Protein AF-A0A8E2JSU2-F1 (afdb_monomer)

Foldseek 3Di:
DAFEPWEQPVDPVDRIAGDWDADPVRDTPDTHHDDCPDPNVVPHDYDYHYPDDDDPDDDVVVVVVQVLAQEQAPPLEVVSVVVSQVVSCVVPVVEVDPVHHHHHDHHDCVSHVNDDDDDD

Mean predicted aligned error: 5.64 Å

Secondary structure (DSSP, 8-state):
-EEEEEEE---SS--EEEEEEE-TTS-EEEEE---TTSHHHHTPEEEEE-PPP--SS--HHHHHHHHHSEE-TT--SHHHHHHHHHHHHHH-TT-SSSSS---EE---GGGGTTPPP---

Structure (mmCIF, N/CA/C/O backbone):
data_AF-A0A8E2JSU2-F1
#
_entry.id   AF-A0A8E2JSU2-F1
#
loop_
_atom_site.group_PDB
_atom_site.id
_atom_site.type_symbol
_atom_site.label_atom_id
_atom_site.label_alt_id
_atom_site.label_comp_id
_atom_site.label_asym_id
_atom_site.label_entity_id
_atom_site.label_seq_id
_atom_site.pdbx_PDB_ins_code
_atom_site.Cartn_x
_atom_site.Cartn_y
_atom_site.Cartn_z
_atom_site.occupancy
_atom_site.B_iso_or_equiv
_atom_site.auth_seq_id
_atom_site.auth_comp_id
_atom_site.auth_asym_id
_atom_site.auth_atom_id
_atom_site.pdbx_PDB_model_num
ATOM 1 N N . THR A 1 1 ? 20.260 2.895 -15.895 1.00 94.62 1 THR A N 1
ATOM 2 C CA . THR A 1 1 ? 20.117 1.445 -16.130 1.00 94.62 1 THR A CA 1
ATOM 3 C C . THR A 1 1 ? 20.235 0.733 -14.810 1.00 94.62 1 THR A C 1
ATOM 5 O O . THR A 1 1 ? 21.081 1.120 -14.014 1.00 94.62 1 THR A O 1
ATOM 8 N N . TYR A 1 2 ? 19.395 -0.265 -14.581 1.00 95.00 2 TYR A N 1
ATOM 9 C CA . TYR A 1 2 ? 19.366 -1.076 -13.371 1.00 95.00 2 TYR A CA 1
ATOM 10 C C . TYR A 1 2 ? 19.517 -2.537 -13.772 1.00 95.00 2 TYR A C 1
ATOM 12 O O . TYR A 1 2 ? 18.857 -2.968 -14.717 1.00 95.00 2 TYR A O 1
ATOM 20 N N . CYS A 1 3 ? 20.383 -3.268 -13.075 1.00 95.62 3 CYS A N 1
ATOM 21 C CA . CYS A 1 3 ? 20.654 -4.673 -13.344 1.00 95.62 3 CYS A CA 1
ATOM 22 C C . CYS A 1 3 ? 20.517 -5.495 -12.064 1.00 95.62 3 CYS A C 1
ATOM 24 O O . CYS A 1 3 ? 20.862 -5.018 -10.981 1.00 95.62 3 CYS A O 1
ATOM 26 N N . TYR A 1 4 ? 19.977 -6.699 -12.213 1.00 95.75 4 TYR A N 1
ATOM 27 C CA . TYR A 1 4 ? 19.606 -7.618 -11.144 1.00 95.75 4 TYR A CA 1
ATOM 28 C C . TYR A 1 4 ? 20.005 -9.050 -11.516 1.00 95.75 4 TYR A C 1
ATOM 30 O O . TYR A 1 4 ? 20.302 -9.325 -12.682 1.00 95.75 4 TYR A O 1
ATOM 38 N N . THR A 1 5 ? 19.974 -9.978 -10.556 1.00 93.81 5 THR A N 1
ATOM 39 C CA . THR A 1 5 ? 20.204 -11.411 -10.809 1.00 93.81 5 THR A CA 1
ATOM 40 C C . THR A 1 5 ? 19.267 -11.940 -11.897 1.00 93.81 5 THR A C 1
ATOM 42 O O . THR A 1 5 ? 19.702 -12.635 -12.813 1.00 93.81 5 THR A O 1
ATOM 45 N N . SER A 1 6 ? 17.979 -11.587 -11.830 1.00 94.38 6 SER A N 1
ATOM 46 C CA . SER A 1 6 ? 17.022 -11.872 -12.900 1.00 94.38 6 SER A CA 1
ATOM 47 C C . SER A 1 6 ? 15.800 -10.959 -12.823 1.00 94.38 6 SER A C 1
ATOM 49 O O . SER A 1 6 ? 15.384 -10.514 -11.755 1.00 94.38 6 SER A O 1
ATOM 51 N N . ILE A 1 7 ? 15.207 -10.691 -13.978 1.00 97.00 7 ILE A N 1
ATOM 52 C CA . ILE A 1 7 ? 13.985 -9.917 -14.158 1.00 97.00 7 ILE A CA 1
ATOM 53 C C . ILE A 1 7 ? 12.996 -10.806 -14.904 1.00 97.00 7 ILE A C 1
ATOM 55 O O . ILE A 1 7 ? 13.270 -11.212 -16.033 1.00 97.00 7 ILE A O 1
ATOM 59 N N . LYS A 1 8 ? 11.827 -11.072 -14.324 1.00 97.81 8 LYS A N 1
ATOM 60 C CA . LYS A 1 8 ? 10.697 -11.672 -15.037 1.00 97.81 8 LYS A CA 1
ATOM 61 C C . LYS A 1 8 ? 9.976 -10.573 -15.814 1.00 97.81 8 LYS A C 1
ATOM 63 O O . LYS A 1 8 ? 9.599 -9.560 -15.237 1.00 97.81 8 LYS A O 1
ATOM 68 N N . THR A 1 9 ? 9.757 -10.766 -17.109 1.00 96.44 9 THR A N 1
ATOM 69 C CA . THR A 1 9 ? 9.086 -9.758 -17.958 1.00 96.44 9 THR A CA 1
ATOM 70 C C . THR A 1 9 ? 7.614 -10.075 -18.218 1.00 96.44 9 THR A C 1
ATOM 72 O O . THR A 1 9 ? 6.876 -9.209 -18.672 1.00 96.44 9 THR A O 1
ATOM 75 N N . LEU A 1 10 ? 7.208 -11.331 -17.988 1.00 94.69 10 LEU A N 1
ATOM 76 C CA . LEU A 1 10 ? 5.925 -11.911 -18.415 1.00 94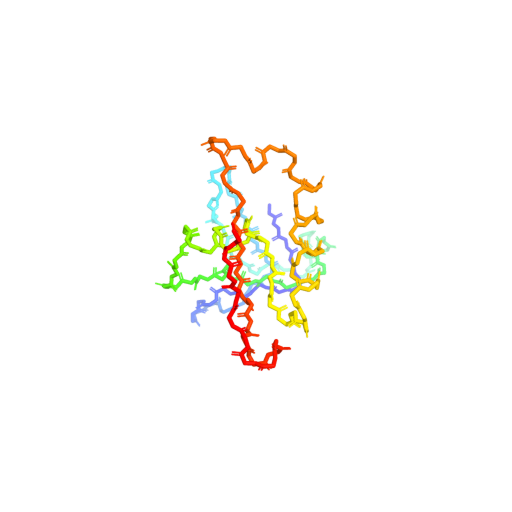.69 10 LEU A CA 1
ATOM 77 C C . LEU A 1 10 ? 5.670 -11.867 -19.938 1.00 94.69 10 LEU A C 1
ATOM 79 O O . LEU A 1 10 ? 4.583 -12.224 -20.383 1.00 94.69 10 LEU A O 1
ATOM 83 N N . SER A 1 11 ? 6.670 -11.509 -20.749 1.00 94.62 11 SER A N 1
ATOM 84 C CA . SER A 1 11 ? 6.595 -11.614 -22.208 1.00 94.62 11 SER A CA 1
ATOM 85 C C . SER A 1 11 ? 6.820 -13.065 -22.655 1.00 94.62 11 SER A C 1
ATOM 87 O O . SER A 1 11 ? 7.831 -13.652 -22.259 1.00 94.62 11 SER A O 1
ATOM 89 N N . PRO A 1 12 ? 5.962 -13.648 -23.514 1.00 95.06 12 PRO A N 1
ATOM 90 C CA . PRO A 1 12 ? 6.174 -14.998 -24.039 1.00 95.06 12 PRO A CA 1
ATOM 91 C C . PRO A 1 12 ? 7.471 -15.146 -24.845 1.00 95.06 12 PRO A C 1
ATOM 93 O O . PRO A 1 12 ? 8.120 -16.185 -24.780 1.00 95.06 12 PRO A O 1
ATOM 96 N N . SER A 1 13 ? 7.862 -14.110 -25.595 1.00 95.06 13 SER A N 1
ATOM 97 C CA . SER A 1 13 ? 9.037 -14.148 -26.477 1.00 95.06 13 SER A CA 1
ATOM 98 C C . SER A 1 13 ? 10.351 -13.871 -25.753 1.00 95.06 13 SER A C 1
ATOM 100 O O . SER A 1 13 ? 11.407 -14.285 -26.221 1.00 95.06 13 SER A O 1
ATOM 102 N N . ASN A 1 14 ? 10.303 -13.175 -24.616 1.00 93.31 14 ASN A N 1
ATOM 103 C CA . ASN A 1 14 ? 11.488 -12.889 -23.820 1.00 93.31 14 ASN A CA 1
ATOM 104 C C . ASN A 1 14 ? 11.148 -12.887 -22.326 1.00 93.31 14 ASN A C 1
ATOM 106 O O . ASN A 1 14 ? 11.073 -11.810 -21.733 1.00 93.31 14 ASN A O 1
ATOM 110 N N . PRO A 1 15 ? 10.904 -14.059 -21.714 1.00 95.62 15 PRO A N 1
ATOM 111 C CA . PRO A 1 15 ? 10.346 -14.160 -20.366 1.00 95.62 15 PRO A CA 1
ATOM 112 C C . PRO A 1 15 ? 11.298 -13.700 -19.256 1.00 95.62 15 PRO A C 1
ATOM 114 O O . PRO A 1 15 ? 10.831 -13.460 -18.137 1.00 95.62 15 PRO A O 1
ATOM 117 N N . TYR A 1 16 ? 12.597 -13.573 -19.551 1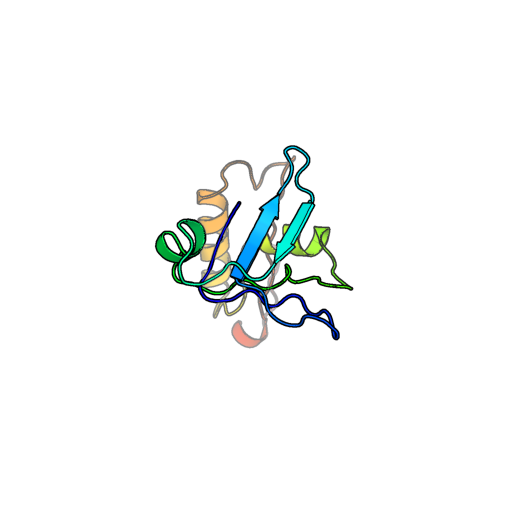.00 95.81 16 TYR A N 1
ATOM 118 C CA . TYR A 1 16 ? 13.632 -13.190 -18.597 1.00 95.81 16 TYR A CA 1
ATOM 119 C C . TYR A 1 16 ? 14.585 -12.135 -19.166 1.00 95.81 16 TYR A C 1
ATOM 121 O O . TYR A 1 16 ? 14.986 -12.189 -20.321 1.00 95.81 16 TYR A O 1
ATOM 129 N N . ALA A 1 17 ? 15.000 -11.205 -18.317 1.00 95.50 17 ALA A N 1
ATOM 130 C CA . ALA A 1 17 ? 16.061 -10.239 -18.573 1.00 95.50 17 ALA A CA 1
ATOM 131 C C . ALA A 1 17 ? 16.960 -10.134 -17.333 1.00 95.50 17 ALA A C 1
ATOM 133 O O . ALA A 1 17 ? 16.675 -10.743 -16.303 1.00 95.50 17 ALA A O 1
ATOM 134 N N . ASN A 1 18 ? 18.039 -9.360 -17.405 1.00 95.44 18 ASN A N 1
ATOM 135 C CA . ASN A 1 18 ? 18.853 -9.030 -16.227 1.00 95.44 18 ASN A CA 1
ATOM 136 C C . ASN A 1 18 ? 19.089 -7.522 -16.074 1.00 95.44 18 ASN A C 1
ATOM 138 O O . ASN A 1 18 ? 19.511 -7.097 -15.005 1.00 95.44 18 ASN A O 1
ATOM 142 N N . CYS A 1 19 ? 18.749 -6.705 -17.079 1.00 95.88 19 CYS A N 1
ATOM 143 C CA . CYS A 1 19 ? 18.825 -5.254 -17.000 1.00 95.88 19 CYS A CA 1
ATOM 144 C C . CYS A 1 19 ? 17.608 -4.551 -17.621 1.00 95.88 19 CYS A C 1
ATOM 146 O O . CYS A 1 19 ? 16.990 -5.024 -18.578 1.00 95.88 19 CYS A O 1
ATOM 148 N N . PHE A 1 20 ? 17.313 -3.352 -17.120 1.00 96.12 20 PHE A N 1
ATOM 149 C CA . PHE A 1 20 ? 16.375 -2.418 -17.737 1.00 96.12 20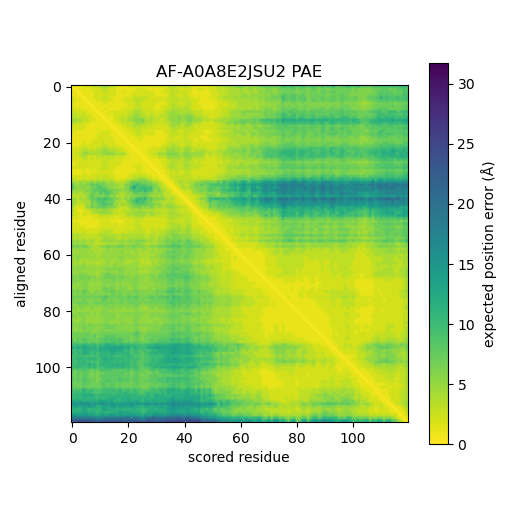 PHE A CA 1
ATOM 150 C C . PHE A 1 20 ? 16.823 -0.960 -17.581 1.00 96.12 20 PHE A C 1
ATOM 152 O O . PHE A 1 20 ? 17.620 -0.610 -16.707 1.00 96.12 20 PHE A O 1
ATOM 159 N N . THR A 1 21 ? 16.294 -0.081 -18.427 1.00 97.00 21 THR A N 1
ATOM 160 C CA . THR A 1 21 ? 16.518 1.367 -18.354 1.00 97.00 21 THR A CA 1
ATOM 161 C C . THR A 1 21 ? 15.185 2.083 -18.212 1.00 97.00 21 THR A C 1
ATOM 163 O O . THR A 1 21 ? 14.256 1.809 -18.966 1.00 97.00 21 THR A O 1
ATOM 166 N N . ILE A 1 22 ? 15.117 3.010 -17.256 1.00 97.38 22 ILE A N 1
ATOM 167 C CA . ILE A 1 22 ? 13.977 3.901 -17.039 1.00 97.38 22 ILE A CA 1
ATOM 168 C C . ILE A 1 22 ? 14.356 5.293 -17.545 1.00 97.38 22 ILE A C 1
ATOM 170 O O . ILE A 1 22 ? 15.471 5.757 -17.294 1.00 97.38 22 ILE A O 1
ATOM 174 N N . SER A 1 23 ? 13.463 5.927 -18.299 1.00 97.25 23 SER A N 1
ATOM 175 C CA . SER A 1 23 ? 13.593 7.327 -18.710 1.00 97.25 23 SER A CA 1
ATOM 176 C C . SER A 1 23 ? 13.376 8.277 -17.526 1.00 97.25 23 SER A C 1
ATOM 178 O O . SER A 1 23 ? 12.853 7.890 -16.485 1.00 97.25 23 SER A O 1
ATOM 180 N N . SER A 1 24 ? 13.687 9.561 -17.701 1.00 96.88 24 SER A N 1
ATOM 181 C CA . SER A 1 24 ? 13.337 10.595 -16.714 1.00 96.88 24 SER A CA 1
ATOM 182 C C . SER A 1 24 ? 11.827 10.704 -16.449 1.00 96.88 24 SER A C 1
ATOM 184 O O . SER A 1 24 ? 11.434 11.146 -15.377 1.00 96.88 24 SER A O 1
ATOM 186 N N . SER A 1 25 ? 10.985 10.270 -17.393 1.00 96.81 25 SER A N 1
ATOM 187 C CA . SER A 1 25 ? 9.522 10.221 -17.257 1.00 96.81 25 SER A CA 1
ATOM 188 C C . SER A 1 25 ? 8.992 8.980 -16.526 1.00 96.81 25 SER A C 1
ATOM 190 O O . SER A 1 25 ? 7.782 8.841 -16.382 1.00 96.81 25 SER A O 1
ATOM 192 N N . GLY A 1 26 ? 9.858 8.058 -16.092 1.00 96.38 26 GLY A N 1
ATOM 193 C CA . GLY A 1 26 ? 9.439 6.852 -15.368 1.00 96.38 26 GLY A CA 1
ATOM 194 C C . GLY A 1 26 ? 9.006 5.676 -16.252 1.00 96.38 26 GLY A C 1
ATOM 195 O O . GLY A 1 26 ? 8.543 4.664 -15.735 1.00 96.38 26 GLY A O 1
ATOM 196 N N . THR A 1 27 ? 9.177 5.758 -17.574 1.00 97.00 27 THR A N 1
ATOM 197 C CA . THR A 1 27 ? 8.836 4.662 -18.499 1.00 97.00 27 THR A CA 1
ATOM 198 C C . THR A 1 27 ? 10.034 3.761 -18.786 1.00 97.00 27 THR A C 1
ATOM 200 O O . THR A 1 27 ? 11.165 4.241 -18.901 1.00 97.00 27 THR A O 1
ATOM 203 N N . PHE A 1 28 ? 9.796 2.459 -18.964 1.00 95.69 28 PHE A N 1
ATOM 204 C CA . PHE A 1 28 ? 10.821 1.526 -19.434 1.00 95.69 28 PHE A CA 1
ATOM 205 C C . PHE A 1 28 ? 11.200 1.853 -20.880 1.00 95.69 28 PHE A C 1
ATOM 207 O O . PHE A 1 28 ? 10.406 1.658 -21.794 1.00 95.69 28 PHE A O 1
ATOM 214 N N . SER A 1 29 ? 12.425 2.328 -21.096 1.00 97.06 29 SER A N 1
ATOM 215 C CA . SER A 1 29 ? 12.951 2.579 -22.441 1.00 97.06 29 SER A CA 1
ATOM 216 C C . SER A 1 29 ? 13.627 1.348 -23.035 1.00 97.06 29 SER A C 1
ATOM 218 O O . SER A 1 29 ? 13.692 1.203 -24.254 1.00 97.06 29 SER A O 1
ATOM 220 N N . ARG A 1 30 ? 14.152 0.455 -22.184 1.00 95.88 30 ARG A N 1
ATOM 221 C CA . ARG A 1 30 ? 14.810 -0.795 -22.587 1.00 95.88 30 ARG A CA 1
ATOM 222 C C . ARG A 1 30 ? 14.626 -1.866 -21.519 1.00 95.88 30 ARG A C 1
ATOM 224 O O . ARG A 1 30 ? 14.788 -1.575 -20.337 1.00 95.88 30 ARG A O 1
ATOM 231 N N . VAL A 1 31 ? 14.403 -3.106 -21.945 1.00 95.44 31 VAL A N 1
ATOM 232 C CA . VAL A 1 31 ? 14.451 -4.318 -21.111 1.00 95.44 31 VAL A CA 1
ATOM 233 C C . VAL A 1 31 ? 15.257 -5.353 -21.888 1.00 95.44 31 VAL A C 1
ATOM 235 O O . VAL A 1 31 ? 14.922 -5.645 -23.034 1.00 95.44 31 VAL A O 1
ATOM 238 N N . PHE A 1 32 ? 16.373 -5.827 -21.333 1.00 94.50 32 PHE A N 1
ATOM 239 C CA . PHE A 1 32 ? 17.351 -6.598 -22.101 1.00 94.50 32 PHE A CA 1
ATOM 240 C C . PHE A 1 32 ? 18.223 -7.508 -21.229 1.00 94.50 32 PHE A C 1
ATOM 242 O O . PHE A 1 32 ? 18.347 -7.321 -20.017 1.00 94.50 32 PHE A O 1
ATOM 249 N N . ALA A 1 33 ? 18.854 -8.487 -21.876 1.00 93.19 33 ALA A N 1
ATOM 250 C CA . ALA A 1 33 ? 19.919 -9.287 -21.292 1.00 93.19 33 ALA A CA 1
ATOM 251 C C . ALA A 1 33 ? 21.273 -8.623 -21.599 1.00 93.19 33 ALA A C 1
ATOM 253 O O . ALA A 1 33 ? 21.703 -8.574 -22.750 1.00 93.19 33 ALA A O 1
ATOM 254 N N . ALA A 1 34 ? 21.920 -8.056 -20.586 1.00 92.44 34 ALA A N 1
ATOM 255 C CA . ALA A 1 34 ? 23.309 -7.636 -20.651 1.00 92.44 34 ALA A CA 1
ATOM 256 C C . ALA A 1 34 ? 24.233 -8.857 -20.599 1.00 92.44 34 ALA A C 1
ATOM 258 O O . ALA A 1 34 ? 24.002 -9.789 -19.825 1.00 92.44 34 ALA A O 1
ATOM 259 N N . ASP A 1 35 ? 25.297 -8.809 -21.396 1.00 87.94 35 ASP A N 1
ATOM 260 C CA . ASP A 1 35 ? 26.377 -9.793 -21.383 1.00 87.94 35 ASP 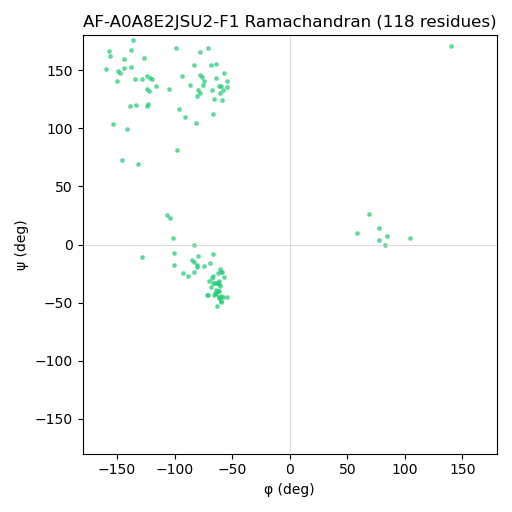A CA 1
ATOM 261 C C . ASP A 1 35 ? 27.036 -9.849 -19.994 1.00 87.94 35 ASP A C 1
ATOM 263 O O . ASP A 1 35 ? 27.327 -8.806 -19.399 1.00 87.94 35 ASP A O 1
ATOM 267 N N . LEU A 1 36 ? 27.298 -11.059 -19.497 1.00 78.62 36 LEU A N 1
ATOM 268 C CA . LEU A 1 36 ? 27.948 -11.328 -18.211 1.00 78.62 36 LEU A CA 1
ATOM 269 C C . LEU A 1 36 ? 29.357 -10.722 -18.104 1.00 78.62 36 LEU A C 1
ATOM 271 O O . LEU A 1 36 ? 29.837 -10.448 -17.007 1.00 78.62 36 LEU A O 1
ATOM 275 N N . THR A 1 37 ? 30.015 -10.476 -19.234 1.00 83.19 37 THR A N 1
ATOM 276 C CA . THR A 1 37 ? 31.341 -9.847 -19.286 1.00 83.19 37 THR A CA 1
ATOM 277 C C . THR A 1 37 ? 31.286 -8.319 -19.206 1.00 83.19 37 THR A C 1
ATOM 279 O O . THR A 1 37 ? 32.301 -7.670 -18.921 1.00 83.19 37 THR A O 1
ATOM 282 N N . SER A 1 38 ? 30.103 -7.728 -19.414 1.00 85.94 38 SER A N 1
ATOM 283 C CA . SER A 1 38 ? 29.913 -6.280 -19.417 1.00 85.94 38 SER A CA 1
ATOM 284 C C . SER A 1 38 ? 30.094 -5.668 -18.024 1.00 85.94 38 SER A C 1
ATOM 286 O O . SER A 1 38 ? 29.84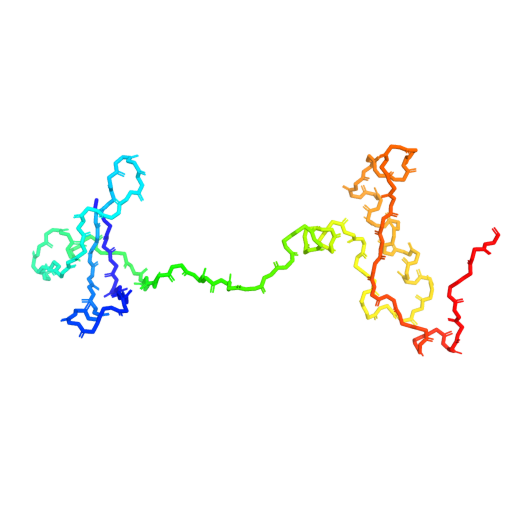8 -6.292 -16.991 1.00 85.94 38 SER A O 1
ATOM 288 N N . SER A 1 39 ? 30.461 -4.385 -17.978 1.00 86.62 39 SER A N 1
ATOM 289 C CA . SER A 1 39 ? 30.499 -3.616 -16.725 1.00 86.62 39 SER A CA 1
ATOM 290 C C . SER A 1 39 ? 29.130 -3.512 -16.039 1.00 86.62 39 SER A C 1
ATOM 292 O O . SER A 1 39 ? 29.071 -3.282 -14.833 1.00 86.62 39 SER A O 1
ATOM 294 N N . LEU A 1 40 ? 28.035 -3.708 -16.782 1.00 85.94 40 LEU A N 1
ATOM 295 C CA . LEU A 1 40 ? 26.677 -3.755 -16.241 1.00 85.94 40 LEU A CA 1
ATOM 296 C C . LEU A 1 40 ? 26.439 -5.037 -15.442 1.00 85.94 40 LEU A C 1
ATOM 298 O O . LEU A 1 40 ? 25.912 -4.965 -14.338 1.00 85.94 40 LEU A O 1
ATOM 302 N N . ALA A 1 41 ? 26.886 -6.185 -15.957 1.00 76.19 41 ALA A N 1
ATOM 303 C CA . ALA A 1 41 ? 26.781 -7.456 -15.247 1.00 76.19 41 ALA A CA 1
ATOM 304 C C . ALA A 1 41 ? 27.717 -7.535 -14.032 1.00 76.19 41 ALA A C 1
ATOM 306 O O . ALA A 1 41 ? 27.360 -8.134 -13.023 1.00 76.19 41 ALA A O 1
ATOM 307 N N . LYS A 1 42 ? 28.881 -6.872 -14.078 1.00 80.31 42 LYS A N 1
ATOM 308 C CA . LYS A 1 42 ? 29.789 -6.772 -12.919 1.00 80.31 42 LYS A CA 1
ATOM 309 C C . LYS A 1 42 ? 29.207 -5.963 -11.757 1.00 80.31 42 LYS A C 1
ATOM 311 O O . LYS A 1 42 ? 29.571 -6.204 -10.616 1.00 80.31 42 LYS A O 1
ATOM 316 N N . ASN A 1 43 ? 28.313 -5.020 -12.052 1.00 83.75 43 ASN A N 1
ATOM 317 C CA . ASN A 1 43 ? 27.628 -4.184 -11.063 1.00 83.75 43 ASN A CA 1
ATOM 318 C C . ASN A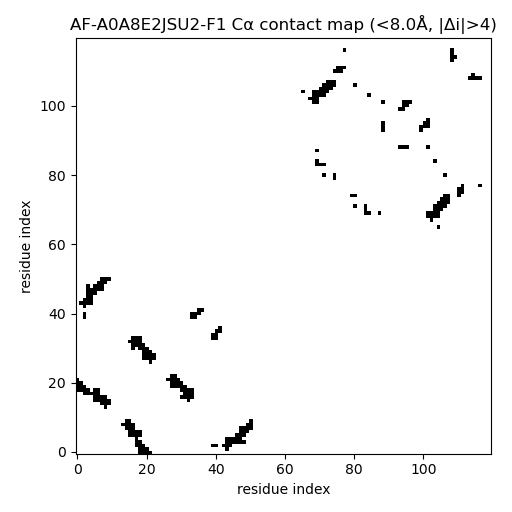 1 43 ? 26.158 -4.600 -10.885 1.00 83.75 43 ASN A C 1
ATOM 320 O O . ASN A 1 43 ? 25.313 -3.766 -10.541 1.00 83.75 43 ASN A O 1
ATOM 324 N N . THR A 1 44 ? 25.832 -5.864 -11.177 1.00 90.38 44 THR A N 1
ATOM 325 C CA . THR A 1 44 ? 24.481 -6.379 -10.956 1.00 90.38 44 THR A CA 1
ATOM 326 C C . THR A 1 44 ? 24.162 -6.365 -9.467 1.00 90.38 44 THR A C 1
ATOM 328 O O . THR A 1 44 ? 25.023 -6.612 -8.625 1.00 90.38 44 THR A O 1
ATOM 331 N N . ARG A 1 45 ? 22.909 -6.059 -9.140 1.00 93.56 45 ARG A N 1
ATOM 332 C CA . ARG A 1 45 ? 22.404 -6.137 -7.772 1.00 93.56 45 ARG A CA 1
ATOM 333 C C . ARG A 1 45 ? 21.924 -7.553 -7.500 1.00 93.56 45 ARG A C 1
ATOM 335 O O . ARG A 1 45 ? 21.208 -8.123 -8.326 1.00 93.56 45 ARG A O 1
ATOM 342 N N . ASP A 1 46 ? 22.241 -8.078 -6.328 1.00 92.50 46 ASP A N 1
ATOM 343 C CA . ASP A 1 46 ? 21.639 -9.326 -5.877 1.00 92.50 46 ASP A CA 1
ATOM 344 C C . ASP A 1 46 ? 20.136 -9.117 -5.662 1.00 92.50 46 ASP A C 1
ATOM 346 O O . ASP A 1 46 ? 19.710 -8.187 -4.973 1.00 92.50 46 ASP A O 1
ATOM 350 N N . GLY A 1 47 ? 19.320 -9.951 -6.306 1.00 94.12 47 GLY A N 1
ATOM 351 C CA . GLY A 1 47 ? 17.867 -9.895 -6.192 1.00 94.12 47 GLY A CA 1
ATOM 352 C C . GLY A 1 47 ? 17.128 -10.132 -7.503 1.00 94.12 47 GLY A C 1
ATOM 353 O O . GLY A 1 47 ? 17.707 -10.180 -8.590 1.00 94.12 47 GLY A O 1
ATOM 354 N N . PHE A 1 48 ? 15.812 -10.273 -7.384 1.00 96.19 48 PHE A N 1
ATOM 355 C CA . PHE A 1 48 ? 14.914 -10.597 -8.485 1.00 96.19 48 PHE A CA 1
ATOM 356 C C . PHE A 1 48 ? 13.880 -9.491 -8.671 1.00 96.19 48 PHE A C 1
ATOM 358 O O . PHE A 1 48 ? 13.383 -8.928 -7.698 1.00 96.19 48 PHE A O 1
ATOM 365 N N . VAL A 1 49 ? 13.544 -9.196 -9.924 1.00 97.00 49 VAL A N 1
ATOM 366 C CA . VAL A 1 49 ? 12.523 -8.204 -10.282 1.00 97.00 49 VAL A CA 1
ATOM 367 C C . VAL A 1 49 ? 11.369 -8.897 -10.988 1.00 97.00 49 VAL A C 1
ATOM 369 O O . VAL A 1 49 ? 11.573 -9.724 -11.875 1.00 97.00 49 VAL A O 1
ATOM 372 N N . ILE A 1 50 ? 10.152 -8.523 -10.618 1.00 97.25 50 ILE A N 1
ATOM 373 C CA . ILE A 1 50 ? 8.914 -8.913 -11.292 1.00 97.25 50 ILE A CA 1
ATOM 374 C C . ILE A 1 50 ? 8.123 -7.646 -11.637 1.00 97.25 50 ILE A C 1
ATOM 376 O O . ILE A 1 50 ? 8.379 -6.598 -11.034 1.00 97.25 50 ILE A O 1
ATOM 380 N N . PRO A 1 51 ? 7.170 -7.699 -12.583 1.00 96.31 51 PRO A N 1
ATOM 381 C CA . PRO A 1 51 ? 6.240 -6.597 -12.771 1.00 96.31 51 PRO A CA 1
ATOM 382 C C . PRO A 1 51 ? 5.491 -6.319 -11.466 1.00 96.31 51 PRO A C 1
ATOM 384 O O . PRO A 1 51 ? 5.246 -7.238 -10.681 1.00 96.31 51 PRO A O 1
ATOM 387 N N . GLY A 1 52 ? 5.150 -5.051 -11.234 1.00 96.19 52 GLY A N 1
ATOM 388 C CA . GLY A 1 52 ? 4.371 -4.665 -10.061 1.00 96.19 52 GLY A CA 1
ATOM 389 C C . GLY A 1 52 ? 3.077 -5.472 -9.984 1.00 96.19 52 GLY A C 1
ATOM 390 O O . GLY A 1 52 ? 2.452 -5.748 -11.010 1.00 96.19 52 GLY A O 1
ATOM 391 N N . LEU A 1 53 ? 2.696 -5.867 -8.770 1.00 95.44 53 LEU A N 1
ATOM 392 C CA . LEU A 1 53 ? 1.426 -6.547 -8.556 1.00 95.44 53 LEU A CA 1
ATOM 393 C C . LEU A 1 53 ? 0.288 -5.615 -8.970 1.00 95.44 53 LEU A C 1
ATOM 395 O O . LEU A 1 53 ? 0.311 -4.423 -8.655 1.00 95.44 53 LEU A O 1
ATOM 399 N N . TRP A 1 54 ? -0.694 -6.169 -9.674 1.00 94.19 54 TRP A N 1
ATOM 400 C CA . TRP A 1 54 ? -1.857 -5.423 -10.119 1.00 94.19 54 TRP A CA 1
ATOM 401 C C . TRP A 1 54 ? -3.120 -6.109 -9.621 1.00 94.19 54 TRP A C 1
ATOM 403 O O . TRP A 1 54 ? -3.368 -7.272 -9.936 1.00 94.19 54 TRP A O 1
ATOM 413 N N . ASP A 1 55 ? -3.883 -5.383 -8.811 1.00 95.44 55 ASP A N 1
ATOM 414 C CA . ASP A 1 55 ? -5.170 -5.827 -8.299 1.00 95.44 55 ASP A CA 1
ATOM 415 C C . ASP A 1 55 ? -6.283 -5.255 -9.186 1.00 95.44 55 ASP A C 1
ATOM 417 O O . ASP A 1 55 ? -6.431 -4.037 -9.311 1.00 95.44 55 ASP A O 1
ATOM 421 N N . GLY A 1 56 ? -7.029 -6.144 -9.846 1.00 96.25 56 GLY A N 1
ATOM 422 C CA . GLY A 1 56 ? -8.098 -5.782 -10.776 1.00 96.25 56 GLY A CA 1
ATOM 423 C C . GLY A 1 56 ? -9.417 -5.405 -10.099 1.00 96.25 56 GLY A C 1
ATOM 424 O O . GLY A 1 56 ? -10.320 -4.923 -10.783 1.00 96.25 56 GLY A O 1
ATOM 425 N N . HIS A 1 57 ? -9.559 -5.628 -8.789 1.00 97.12 57 HIS A N 1
ATOM 426 C CA . HIS A 1 57 ? -10.783 -5.309 -8.066 1.00 97.12 57 HIS A CA 1
ATOM 427 C C . HIS A 1 57 ? -10.512 -5.040 -6.584 1.00 97.12 57 HIS A C 1
ATOM 429 O O . HIS A 1 57 ? -10.395 -5.959 -5.778 1.00 97.12 57 HIS A O 1
ATOM 435 N N . GLY A 1 58 ? -10.520 -3.762 -6.207 1.00 93.44 58 GLY A N 1
ATOM 436 C CA . GLY A 1 58 ? -10.374 -3.348 -4.817 1.00 93.44 58 GLY A CA 1
ATOM 437 C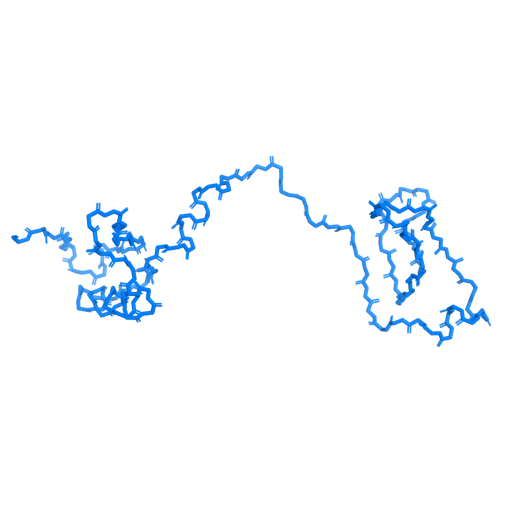 C . GLY A 1 58 ? -11.217 -2.126 -4.475 1.00 93.44 58 GLY A C 1
ATOM 438 O O . GLY A 1 58 ? -11.482 -1.261 -5.311 1.00 93.44 58 GLY A O 1
ATOM 439 N N . HIS A 1 59 ? -11.603 -2.034 -3.206 1.00 96.62 59 HIS A N 1
ATOM 440 C CA . HIS A 1 59 ? -12.259 -0.866 -2.628 1.00 96.62 59 HIS A CA 1
ATOM 441 C C . HIS A 1 59 ? -11.220 0.002 -1.908 1.00 96.62 59 HIS A C 1
ATOM 443 O O . HIS A 1 59 ? -11.041 -0.105 -0.697 1.00 96.62 59 HIS A O 1
ATOM 449 N N . LEU A 1 60 ? -10.490 0.835 -2.661 1.00 95.75 60 LEU A N 1
ATOM 450 C CA . LEU A 1 60 ? -9.317 1.549 -2.135 1.00 95.75 60 LEU A CA 1
ATOM 451 C C . LEU A 1 60 ? -9.653 2.509 -0.982 1.00 95.75 60 LEU A C 1
ATOM 453 O O . LEU A 1 60 ? -8.904 2.570 -0.009 1.00 95.75 60 LEU A O 1
ATOM 457 N N . LEU A 1 61 ? -10.778 3.227 -1.069 1.00 95.81 61 LEU A N 1
ATOM 458 C CA . LEU A 1 61 ? -11.214 4.137 -0.008 1.00 95.81 61 LEU A CA 1
ATOM 459 C C . LEU A 1 61 ? -11.510 3.363 1.280 1.00 95.81 61 LEU A C 1
ATOM 461 O O . LEU A 1 61 ? -10.915 3.659 2.309 1.00 95.81 61 LEU A O 1
ATOM 465 N N . GLN A 1 62 ? -12.349 2.327 1.208 1.00 95.00 62 GLN A N 1
ATOM 466 C CA . GLN A 1 62 ? -12.695 1.504 2.369 1.00 95.00 62 GLN A CA 1
ATOM 467 C C . GLN A 1 62 ? -11.484 0.764 2.946 1.00 95.00 62 GLN A C 1
ATOM 469 O O . GLN A 1 62 ? -11.399 0.588 4.157 1.00 95.00 62 GLN A O 1
ATOM 474 N N . TYR A 1 63 ? -10.522 0.358 2.111 1.00 95.56 63 TYR A N 1
ATOM 475 C CA . TYR A 1 63 ? -9.261 -0.199 2.596 1.00 95.56 63 TYR A CA 1
ATOM 476 C C . TYR A 1 63 ? -8.455 0.841 3.386 1.00 95.56 63 TYR A C 1
ATOM 478 O O . TYR A 1 63 ? -7.953 0.542 4.466 1.00 95.56 63 TYR A O 1
ATOM 486 N N . GLY A 1 64 ? -8.390 2.083 2.899 1.00 94.75 64 GLY A N 1
ATOM 487 C CA . GLY A 1 64 ? -7.812 3.197 3.651 1.00 94.75 64 GLY A CA 1
ATOM 488 C C . GLY A 1 64 ? -8.536 3.444 4.977 1.00 94.75 64 GLY A C 1
ATOM 489 O O . GLY A 1 64 ? -7.888 3.579 6.009 1.00 94.75 64 GLY A O 1
ATOM 490 N N . GLU A 1 65 ? -9.870 3.435 4.976 1.00 93.06 65 GLU A N 1
ATOM 491 C CA . GLU A 1 65 ? -10.679 3.601 6.190 1.00 93.06 65 GLU A CA 1
ATOM 492 C C . GLU A 1 65 ? -10.480 2.461 7.194 1.00 93.06 65 GLU A C 1
ATOM 494 O O . GLU A 1 65 ? -10.391 2.720 8.393 1.00 93.06 65 GLU A O 1
ATOM 499 N N . LEU A 1 66 ? -10.351 1.217 6.722 1.00 94.88 66 LEU A N 1
ATOM 500 C CA . LEU A 1 66 ? -10.004 0.057 7.543 1.00 94.88 66 LEU A CA 1
ATOM 501 C C . LEU A 1 66 ? -8.638 0.252 8.214 1.00 94.88 66 LEU A C 1
ATOM 503 O O . LEU A 1 66 ? -8.524 0.066 9.422 1.00 94.88 66 LEU A O 1
ATOM 507 N N . MET A 1 67 ? -7.622 0.662 7.449 1.00 93.12 67 MET A N 1
ATOM 508 C CA . MET A 1 67 ? -6.265 0.898 7.962 1.00 93.12 67 MET A CA 1
ATOM 509 C C . MET A 1 67 ? -6.194 2.090 8.924 1.00 93.12 67 MET A C 1
ATOM 511 O O . MET A 1 67 ? -5.340 2.117 9.808 1.00 93.12 67 MET A O 1
ATOM 515 N N . TYR A 1 68 ? -7.082 3.068 8.749 1.00 92.50 68 TYR A N 1
ATOM 516 C CA . TYR A 1 68 ? -7.184 4.248 9.604 1.00 92.50 68 TYR A CA 1
ATOM 517 C C . TYR A 1 68 ? -8.040 4.017 10.860 1.00 92.50 68 TYR A C 1
ATOM 519 O O . TYR A 1 68 ? -7.996 4.822 11.782 1.00 92.50 68 TYR A O 1
ATOM 527 N N . SER A 1 69 ? -8.807 2.926 10.920 1.00 95.69 69 SER A N 1
ATOM 528 C CA . SER A 1 69 ? -9.655 2.590 12.067 1.00 95.69 69 SER A CA 1
ATOM 529 C C . SER A 1 69 ? -8.872 1.874 13.170 1.00 95.69 69 SER A C 1
ATOM 531 O O . SER A 1 69 ? -7.889 1.173 12.919 1.00 95.69 69 SER A O 1
ATOM 533 N N . ALA A 1 70 ? -9.346 1.973 14.411 1.00 96.88 70 ALA A N 1
ATOM 534 C CA . ALA A 1 70 ? -8.894 1.113 15.494 1.00 96.88 70 ALA A CA 1
ATOM 535 C C . ALA A 1 70 ? -9.148 -0.363 15.133 1.00 96.88 70 ALA A C 1
ATOM 537 O O . ALA A 1 70 ? -10.275 -0.764 14.824 1.00 96.88 70 ALA A O 1
ATOM 538 N N . ASN A 1 71 ? -8.090 -1.176 15.175 1.00 97.12 71 ASN A N 1
ATOM 539 C CA . ASN A 1 71 ? -8.166 -2.601 14.878 1.00 97.12 71 ASN A CA 1
ATOM 540 C C . ASN A 1 71 ? -8.664 -3.384 16.104 1.00 97.12 71 ASN A C 1
ATOM 542 O O . ASN A 1 71 ? -7.910 -3.640 17.047 1.00 97.12 71 ASN A O 1
ATOM 546 N N . LEU A 1 72 ? -9.926 -3.805 16.063 1.00 97.62 72 LEU A N 1
ATOM 547 C CA . LEU A 1 72 ? -10.587 -4.560 17.130 1.00 97.62 72 LEU A CA 1
ATOM 548 C C . LEU A 1 72 ? -10.679 -6.062 16.819 1.00 97.62 72 LEU A C 1
ATOM 550 O O . LEU A 1 72 ? -11.280 -6.817 17.582 1.00 97.62 72 LEU A O 1
ATOM 554 N N . PHE A 1 73 ? -10.071 -6.518 15.716 1.00 97.00 73 PHE A N 1
ATOM 555 C CA . PHE A 1 73 ? -10.046 -7.936 15.375 1.00 97.00 73 PHE A CA 1
ATOM 556 C C . PHE A 1 73 ? -9.350 -8.745 16.470 1.00 97.00 73 PHE A C 1
ATOM 558 O O . PHE A 1 73 ? -8.243 -8.429 16.923 1.00 97.00 73 PHE A O 1
ATOM 565 N N . GLY A 1 74 ? -10.020 -9.819 16.887 1.00 97.19 74 GLY A N 1
ATOM 566 C CA . GLY A 1 74 ? -9.503 -10.772 17.862 1.00 97.19 74 GLY A CA 1
ATOM 567 C C . GLY A 1 74 ? -9.556 -10.318 19.322 1.00 97.19 74 GLY A C 1
ATOM 568 O O . GLY A 1 74 ? -9.087 -11.087 20.162 1.00 97.19 74 GLY A O 1
ATOM 569 N N . SER A 1 75 ? -10.124 -9.143 19.630 1.00 97.19 75 SER A N 1
ATOM 570 C CA . SER A 1 75 ? -10.369 -8.711 21.013 1.00 97.19 75 SER A CA 1
ATOM 571 C C . SER A 1 75 ? -11.178 -9.759 21.786 1.00 97.19 75 SER A C 1
ATOM 573 O O . SER A 1 75 ? -12.148 -10.313 21.271 1.00 97.19 75 SER A O 1
ATOM 575 N N . LYS A 1 76 ? -10.763 -10.050 23.022 1.00 95.75 76 LYS A N 1
ATOM 576 C CA . LYS A 1 76 ? -11.321 -11.108 23.882 1.00 95.75 76 LYS A CA 1
ATOM 577 C C . LYS A 1 76 ? -12.297 -10.603 24.935 1.00 95.75 76 LYS A C 1
ATOM 579 O O . LYS A 1 76 ? -12.921 -11.408 25.615 1.00 95.75 76 LYS A O 1
ATOM 584 N N . SER A 1 77 ? -12.428 -9.291 25.077 1.00 94.00 77 SER A N 1
ATOM 585 C CA . SER A 1 77 ? -13.376 -8.653 25.985 1.00 94.00 77 SER A CA 1
ATOM 586 C C . SER A 1 77 ? -13.680 -7.225 25.533 1.00 94.00 77 SER A C 1
ATOM 588 O O . SER A 1 77 ? -12.953 -6.649 24.719 1.00 94.00 77 SER A O 1
ATOM 590 N N . MET A 1 78 ? -14.735 -6.636 26.102 1.00 92.94 78 MET A N 1
ATOM 591 C CA . MET A 1 78 ? -15.015 -5.209 25.929 1.00 92.94 78 MET A CA 1
ATOM 592 C C . MET A 1 78 ? -13.930 -4.324 26.545 1.00 92.94 78 MET A C 1
ATOM 594 O O . MET A 1 78 ? -13.611 -3.287 25.973 1.00 92.94 78 MET A O 1
ATOM 598 N N . ASP A 1 79 ? -13.305 -4.756 27.641 1.00 93.50 79 ASP A N 1
ATOM 599 C CA . ASP A 1 79 ? -12.181 -4.028 28.236 1.00 93.50 79 ASP A CA 1
ATOM 600 C C . ASP A 1 79 ? -10.997 -3.941 27.265 1.00 93.50 79 ASP A C 1
ATOM 602 O O . ASP A 1 79 ? -10.377 -2.889 27.131 1.00 93.50 79 ASP A O 1
ATOM 606 N N . GLU A 1 80 ? -10.713 -5.016 26.520 1.00 96.62 80 GLU A N 1
ATOM 607 C CA . GLU A 1 80 ? -9.670 -4.997 25.492 1.00 96.62 80 GLU A CA 1
ATOM 608 C C . GLU A 1 80 ? -10.052 -4.095 24.310 1.00 96.62 80 GLU A C 1
ATOM 610 O O . GLU A 1 80 ? -9.193 -3.409 23.757 1.00 96.62 80 GLU A O 1
ATOM 615 N N . VAL A 1 81 ? -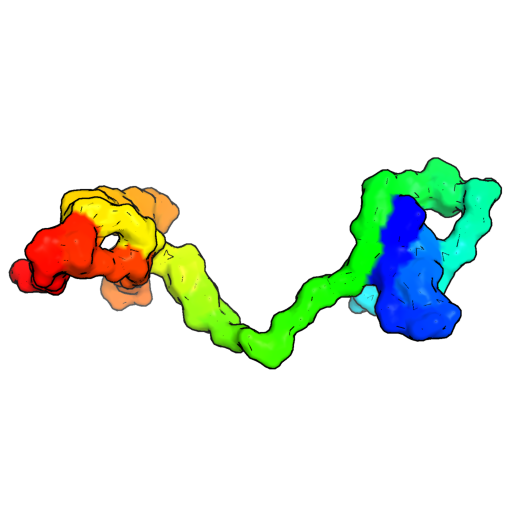11.333 -4.061 23.923 1.00 96.00 81 VAL A N 1
ATOM 616 C CA . VAL A 1 81 ? -11.824 -3.121 22.902 1.00 96.00 81 VAL A CA 1
ATOM 617 C C . VAL A 1 81 ? -11.582 -1.676 23.339 1.00 96.00 81 VAL A C 1
ATOM 619 O O . VAL A 1 81 ? -11.011 -0.906 22.570 1.00 96.00 81 VAL A O 1
ATOM 622 N N . LEU A 1 82 ? -11.971 -1.320 24.566 1.00 94.69 82 LEU A N 1
ATOM 623 C CA . LEU A 1 82 ? -11.770 0.021 25.122 1.00 94.69 82 LEU A CA 1
ATOM 624 C C . LEU A 1 82 ? -10.284 0.374 25.200 1.00 94.69 82 LEU A C 1
ATOM 626 O O . LEU A 1 82 ? -9.881 1.427 24.718 1.00 94.69 82 LEU A O 1
ATOM 630 N N . HIS A 1 83 ? -9.454 -0.549 25.689 1.00 97.44 83 HIS A N 1
ATOM 631 C CA . HIS A 1 83 ? -8.012 -0.346 25.760 1.00 97.44 83 HIS A CA 1
ATOM 632 C C . HIS A 1 83 ? -7.391 -0.062 24.383 1.00 97.44 83 HIS A C 1
ATOM 634 O O . HIS A 1 83 ? -6.619 0.882 24.228 1.00 97.44 83 HIS A O 1
ATOM 640 N N . ARG A 1 84 ? -7.767 -0.825 23.349 1.00 97.69 84 ARG A N 1
ATOM 641 C CA . ARG A 1 84 ? -7.280 -0.592 21.979 1.00 97.69 84 ARG A CA 1
ATOM 642 C C . ARG A 1 84 ? -7.780 0.728 21.389 1.00 97.69 84 ARG A C 1
ATOM 644 O O . ARG A 1 84 ? -7.060 1.343 20.601 1.00 97.69 84 ARG A O 1
ATOM 651 N N . LEU A 1 85 ? -8.993 1.163 21.738 1.00 96.12 85 LEU A N 1
ATOM 652 C CA . LEU A 1 85 ? -9.512 2.478 21.351 1.00 96.12 85 LEU A CA 1
ATOM 653 C C . LEU A 1 85 ? -8.706 3.604 22.013 1.00 96.12 85 LEU A C 1
ATOM 655 O O . LEU A 1 85 ? -8.308 4.537 21.316 1.00 96.12 85 LEU A O 1
ATOM 659 N N . ASP A 1 86 ? -8.387 3.482 23.302 1.00 95.81 86 ASP A N 1
ATOM 660 C CA . ASP A 1 86 ? -7.551 4.446 24.025 1.00 95.81 86 ASP A CA 1
ATOM 661 C C 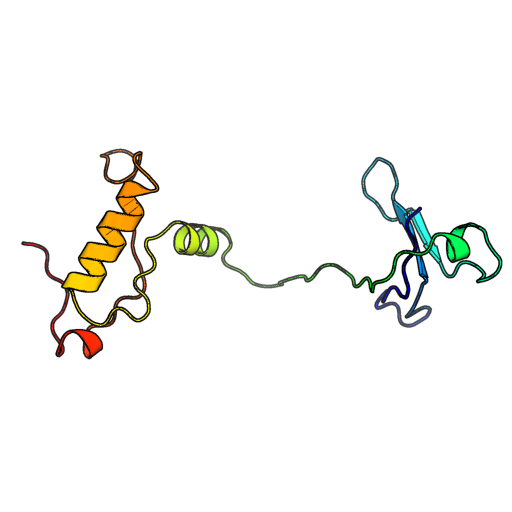. ASP A 1 86 ? -6.141 4.531 23.424 1.00 95.81 86 ASP A C 1
ATOM 663 O O . ASP A 1 86 ? -5.641 5.622 23.147 1.00 95.81 86 ASP A O 1
ATOM 667 N N . GLU A 1 87 ? -5.509 3.391 23.127 1.00 97.19 87 GLU A N 1
ATOM 668 C CA . GLU A 1 87 ? -4.208 3.353 22.444 1.00 97.19 87 GLU A CA 1
ATOM 669 C C . GLU A 1 87 ? -4.254 3.954 21.032 1.00 97.19 87 GLU A C 1
ATOM 671 O O . GLU A 1 87 ? -3.263 4.510 20.540 1.00 97.19 87 GLU A O 1
ATOM 676 N N . HIS A 1 88 ? -5.380 3.802 20.333 1.00 96.38 88 HIS A N 1
ATOM 677 C CA . HIS A 1 88 ? -5.573 4.377 19.008 1.00 96.38 88 HIS A CA 1
ATOM 678 C C . HIS A 1 88 ? -5.722 5.901 19.082 1.00 96.38 88 HIS A C 1
ATOM 680 O O . HIS A 1 88 ? -5.065 6.604 18.315 1.00 96.38 88 HIS A O 1
ATOM 686 N N . LEU A 1 89 ? -6.494 6.413 20.043 1.00 95.88 89 LEU A N 1
ATOM 687 C CA . LEU A 1 89 ? -6.642 7.847 20.307 1.00 95.88 89 LEU A CA 1
ATOM 688 C C . LEU A 1 89 ? -5.329 8.486 20.780 1.00 95.88 89 LEU A C 1
ATOM 690 O O . LEU A 1 89 ? -4.957 9.551 20.295 1.00 95.88 89 LEU A O 1
ATOM 694 N N . ALA A 1 90 ? -4.572 7.817 21.656 1.00 95.94 90 ALA A N 1
ATOM 695 C CA . ALA A 1 90 ? -3.284 8.315 22.144 1.00 95.94 90 ALA A CA 1
ATOM 696 C C . ALA A 1 90 ? -2.251 8.490 21.017 1.00 95.94 90 ALA A C 1
ATOM 698 O O . ALA A 1 90 ? -1.442 9.418 21.046 1.00 95.94 90 ALA A O 1
ATOM 699 N N . ARG A 1 91 ? -2.287 7.617 20.001 1.00 95.56 91 ARG A N 1
ATOM 700 C CA . ARG A 1 91 ? -1.434 7.723 18.805 1.00 95.56 91 ARG A CA 1
ATOM 701 C C . ARG A 1 91 ? -1.951 8.723 17.771 1.00 95.56 91 ARG A C 1
ATOM 703 O O . ARG A 1 91 ? -1.166 9.167 16.938 1.00 95.56 91 ARG A O 1
ATOM 710 N N . ASN A 1 92 ? -3.234 9.079 17.825 1.00 93.81 92 ASN A N 1
ATOM 711 C CA . ASN A 1 92 ? -3.903 9.949 16.859 1.00 93.81 92 ASN A CA 1
ATOM 712 C C . ASN A 1 92 ? -4.706 11.049 17.583 1.00 93.81 92 ASN A C 1
ATOM 714 O O . ASN A 1 92 ? -5.937 11.045 17.544 1.00 93.81 92 ASN A O 1
ATOM 718 N N . PRO A 1 93 ? -4.036 12.016 18.235 1.00 90.56 93 PRO A N 1
ATOM 719 C CA . PRO A 1 93 ? -4.687 12.980 19.128 1.00 90.56 93 PRO A CA 1
ATOM 720 C C . PRO A 1 93 ? -5.647 13.966 18.437 1.00 90.56 93 PRO A C 1
ATOM 722 O O . PRO A 1 93 ? -6.331 14.721 19.123 1.00 90.56 93 PRO A O 1
ATOM 725 N N . SER A 1 94 ? -5.703 14.000 17.099 1.00 89.62 94 SER A N 1
ATOM 726 C CA . SER A 1 94 ? -6.685 14.795 16.343 1.00 89.62 94 SER A CA 1
ATOM 727 C C . SER A 1 94 ? -8.064 14.127 16.231 1.00 89.62 94 SER A C 1
ATOM 729 O O . SER A 1 94 ? -9.055 14.812 15.955 1.00 89.62 94 SER A O 1
ATOM 731 N N . MET A 1 95 ? -8.140 12.814 16.480 1.00 92.94 95 MET A N 1
ATOM 732 C CA . MET A 1 95 ? -9.374 12.031 16.436 1.00 92.94 95 MET A CA 1
ATOM 733 C C . MET A 1 95 ? -10.246 12.232 17.681 1.00 92.94 95 MET A C 1
ATOM 735 O O . MET A 1 95 ? -9.811 12.737 18.712 1.00 92.94 95 MET A O 1
ATOM 739 N N . GLY A 1 96 ? -11.504 11.793 17.594 1.00 89.31 96 GLY A N 1
ATOM 740 C CA . GLY A 1 96 ? -12.482 11.926 18.677 1.00 89.31 96 GLY A CA 1
ATOM 741 C C . GLY A 1 96 ? -13.060 13.338 18.798 1.00 89.31 96 GLY A C 1
ATOM 742 O O . GLY A 1 96 ? -13.692 13.671 19.797 1.00 89.31 96 GLY A O 1
ATOM 743 N N . THR A 1 97 ? -12.864 14.180 17.781 1.00 91.62 97 THR A N 1
ATOM 744 C CA . THR A 1 97 ? -13.393 15.545 17.730 1.00 91.62 97 THR A CA 1
ATOM 745 C C . THR A 1 97 ? -14.664 15.606 16.885 1.00 91.62 97 THR A C 1
ATOM 747 O O . THR A 1 97 ? -14.991 14.686 16.137 1.00 91.62 97 THR A O 1
ATOM 750 N N . ARG A 1 98 ? -15.383 16.736 16.932 1.00 92.12 98 ARG A N 1
ATOM 751 C CA . ARG A 1 98 ? -16.562 16.967 16.073 1.00 92.12 98 ARG A CA 1
ATOM 752 C C . ARG A 1 98 ? -16.242 16.851 14.574 1.00 92.12 98 ARG A C 1
ATOM 754 O O . ARG A 1 98 ? -17.141 16.560 13.791 1.00 92.12 98 ARG A O 1
ATOM 761 N N . LEU A 1 99 ? -14.998 17.136 14.185 1.00 92.12 99 LEU A N 1
ATOM 762 C CA . LEU A 1 99 ? -14.549 17.131 12.791 1.00 92.12 99 LEU A CA 1
ATOM 763 C C . LEU A 1 99 ? -13.965 15.780 12.365 1.00 92.12 99 LEU A C 1
ATOM 765 O O . LEU A 1 99 ? -13.982 15.470 11.179 1.00 92.12 99 LEU A O 1
ATOM 769 N N . GLU A 1 100 ? -13.475 14.985 13.316 1.00 91.12 100 GLU A N 1
ATOM 770 C CA . GLU A 1 100 ? -12.794 13.722 13.049 1.00 91.12 100 GLU A CA 1
ATOM 771 C C . GLU A 1 100 ? -13.187 12.678 14.095 1.00 91.12 100 GLU A C 1
ATOM 773 O O . GLU A 1 100 ? -12.693 12.674 15.223 1.00 91.12 100 GLU A O 1
ATOM 778 N N . TRP A 1 101 ? -14.117 11.797 13.730 1.00 92.75 101 TRP A N 1
ATOM 779 C CA . TRP A 1 101 ? -14.613 10.757 14.629 1.00 92.75 101 TRP A CA 1
ATOM 780 C C . TRP A 1 101 ? -13.612 9.618 14.761 1.00 92.75 101 TRP A C 1
ATOM 782 O O . TRP A 1 101 ? -12.983 9.208 13.781 1.00 92.75 101 TRP A O 1
ATOM 792 N N . VAL A 1 102 ? -13.538 9.051 15.965 1.00 94.00 102 VAL A N 1
ATOM 793 C CA . VAL A 1 102 ? -12.884 7.759 16.161 1.00 94.00 102 VAL A CA 1
ATOM 794 C C . VAL A 1 102 ? -13.708 6.671 15.473 1.00 94.00 102 VAL A C 1
ATOM 796 O O . VAL A 1 102 ? -14.932 6.619 15.600 1.00 94.00 102 VAL A O 1
ATOM 799 N N . ARG A 1 103 ? -13.033 5.814 14.710 1.00 94.25 103 ARG A N 1
ATOM 800 C CA . ARG A 1 103 ? -13.628 4.676 14.005 1.00 94.25 103 ARG A CA 1
ATOM 801 C C . ARG A 1 103 ? -12.911 3.407 14.439 1.00 94.25 103 ARG A C 1
ATOM 803 O O . ARG A 1 103 ? -11.711 3.435 14.687 1.00 94.25 103 ARG A O 1
ATOM 810 N N . GLY A 1 104 ? -13.638 2.301 14.533 1.00 95.12 104 GLY A N 1
ATOM 811 C CA . GLY A 1 104 ? -13.094 1.000 14.915 1.00 95.12 104 GLY A CA 1
ATOM 812 C C . GLY A 1 104 ? -13.869 -0.128 14.249 1.00 95.12 104 GLY A C 1
ATOM 813 O O . GLY A 1 104 ? -15.061 0.013 13.980 1.00 95.12 104 GLY A O 1
ATOM 814 N N . VAL A 1 105 ? -13.194 -1.240 13.961 1.00 96.50 105 VAL A N 1
ATOM 815 C CA . VAL A 1 105 ? -13.781 -2.374 13.232 1.00 96.50 105 VAL A CA 1
ATOM 816 C C . VAL A 1 105 ? -13.190 -3.703 13.699 1.00 96.50 105 VAL A C 1
ATOM 818 O O . VAL A 1 105 ? -12.020 -3.772 14.072 1.00 96.50 105 VAL A O 1
ATOM 821 N N . GLY A 1 106 ? -14.006 -4.760 13.659 1.00 95.69 106 GLY A N 1
ATOM 822 C CA . GLY A 1 106 ? -13.549 -6.143 13.830 1.00 95.69 106 GLY A CA 1
ATOM 823 C C . GLY A 1 106 ? -13.848 -6.797 15.178 1.00 95.69 106 GLY A C 1
ATOM 824 O O . GLY A 1 106 ? -13.393 -7.915 15.402 1.00 95.69 106 GLY A O 1
ATOM 825 N N . TRP A 1 107 ? -14.598 -6.141 16.069 1.00 96.38 107 TRP A N 1
ATOM 826 C CA . TRP A 1 107 ? -15.071 -6.779 17.299 1.00 96.38 107 TRP A CA 1
ATOM 827 C C . TRP A 1 107 ? -16.037 -7.935 16.987 1.00 96.38 107 TRP A C 1
ATOM 829 O O . TRP A 1 107 ? -16.686 -7.945 15.941 1.00 96.38 107 TRP A O 1
ATOM 839 N N . ASP A 1 108 ? -16.136 -8.897 17.907 1.00 95.69 108 ASP A N 1
ATOM 840 C CA . ASP A 1 108 ? -16.985 -10.085 17.771 1.00 95.69 108 ASP A CA 1
ATOM 841 C C . ASP A 1 108 ? -17.686 -10.384 19.105 1.00 95.69 108 ASP A C 1
ATOM 843 O O . ASP A 1 108 ? -17.037 -10.664 20.114 1.00 95.69 108 ASP A O 1
ATOM 847 N N . GLN A 1 109 ? -19.021 -10.355 19.113 1.00 93.12 109 GLN A N 1
ATOM 848 C CA . GLN A 1 109 ? -19.834 -10.608 20.305 1.00 93.12 109 GLN A CA 1
ATOM 849 C C . GLN A 1 109 ? -19.652 -12.016 20.876 1.00 93.12 109 GLN A C 1
ATOM 851 O O . GLN A 1 109 ? -19.878 -12.224 22.070 1.00 93.12 109 GLN A O 1
ATOM 856 N N . ALA A 1 110 ? -19.235 -12.993 20.061 1.00 94.06 110 ALA A N 1
ATOM 857 C CA . ALA A 1 110 ? -18.946 -14.336 20.551 1.00 94.06 110 ALA A CA 1
ATOM 858 C C . ALA A 1 110 ? -17.813 -14.316 21.591 1.00 94.06 110 ALA A C 1
ATOM 860 O O . ALA A 1 110 ? -17.836 -15.097 22.542 1.00 94.06 110 ALA A O 1
ATOM 861 N N . ALA A 1 111 ? -16.869 -13.377 21.466 1.00 92.69 111 ALA A N 1
ATOM 862 C CA . ALA A 1 111 ? -15.809 -13.175 22.446 1.00 92.69 111 ALA A CA 1
ATOM 863 C C . ALA A 1 111 ? -16.303 -12.499 23.738 1.00 92.69 111 ALA A C 1
ATOM 865 O O . ALA A 1 111 ? -15.645 -12.594 24.768 1.00 92.69 111 ALA A O 1
ATOM 866 N N . PHE A 1 112 ? -17.468 -11.847 23.717 1.00 92.50 112 PHE A N 1
ATOM 867 C CA . PHE A 1 112 ? -18.000 -11.051 24.833 1.00 92.50 112 PHE A CA 1
ATOM 868 C C . PHE A 1 112 ? -19.125 -11.772 25.592 1.00 92.50 112 PHE A C 1
ATOM 870 O O . PHE A 1 112 ? -19.975 -11.143 26.227 1.00 92.50 112 PHE A O 1
ATOM 877 N N . GLY A 1 113 ? -19.172 -13.104 25.497 1.00 90.06 113 GLY A N 1
ATOM 878 C CA . GLY A 1 113 ? -20.232 -13.913 26.104 1.00 90.06 113 GLY A CA 1
ATOM 879 C C . GLY A 1 113 ? -21.597 -13.729 25.434 1.00 90.06 113 GLY A C 1
ATOM 880 O O . GLY A 1 113 ? -22.620 -13.898 26.088 1.00 90.06 113 GLY A O 1
ATOM 881 N N . GLY A 1 114 ? -21.617 -13.346 24.152 1.00 91.25 114 GLY A N 1
ATOM 882 C CA . GLY A 1 114 ? -22.837 -13.082 23.383 1.00 91.25 114 GLY A CA 1
ATOM 883 C C . GLY A 1 114 ? -23.424 -11.684 23.586 1.00 91.25 114 GLY A C 1
ATOM 884 O O . GLY A 1 114 ? -24.429 -11.354 22.958 1.00 91.25 114 GLY A O 1
ATOM 885 N N . ASN A 1 115 ? -22.804 -10.854 24.428 1.00 89.25 115 ASN A N 1
ATOM 886 C CA . ASN A 1 115 ? -23.261 -9.492 24.665 1.00 89.25 115 ASN A CA 1
ATOM 887 C C . ASN A 1 115 ? -22.810 -8.569 23.533 1.00 89.25 115 ASN A C 1
ATOM 889 O O . ASN A 1 115 ? -21.642 -8.561 23.140 1.00 89.25 115 ASN A O 1
ATOM 893 N N . MET A 1 116 ? -23.743 -7.763 23.035 1.00 92.50 116 MET A N 1
ATOM 894 C CA . MET A 1 116 ? -23.429 -6.707 22.080 1.00 92.50 116 MET A CA 1
ATOM 895 C C . MET A 1 116 ? -22.820 -5.499 22.803 1.00 92.50 116 MET A C 1
ATOM 897 O O . MET A 1 116 ? -23.237 -5.194 23.924 1.00 92.50 116 MET A O 1
ATOM 901 N N . PRO A 1 117 ? -21.883 -4.769 22.172 1.00 90.75 117 PRO A N 1
ATOM 902 C CA . PRO A 1 117 ? -21.498 -3.444 22.638 1.00 90.75 117 PRO A CA 1
ATOM 903 C C . PRO A 1 117 ? -22.725 -2.523 22.676 1.00 90.75 117 PRO A C 1
ATOM 905 O O . PRO A 1 117 ? -23.490 -2.465 21.713 1.00 90.75 117 PRO A O 1
ATOM 908 N N . MET A 1 118 ? -22.902 -1.793 23.774 1.00 88.38 118 MET A N 1
ATOM 909 C CA . MET A 1 118 ? -24.016 -0.864 23.973 1.00 88.38 118 MET A CA 1
ATOM 910 C C . MET A 1 118 ? -23.473 0.541 24.232 1.00 88.38 118 MET A C 1
ATOM 912 O O . MET A 1 118 ? -22.455 0.697 24.906 1.00 88.38 118 MET A O 1
ATOM 916 N N . ALA A 1 119 ? -24.161 1.560 23.715 1.00 79.50 119 ALA A N 1
ATOM 917 C CA . ALA A 1 119 ? -23.971 2.930 24.182 1.00 79.50 119 ALA A CA 1
ATOM 918 C C . ALA A 1 119 ? -24.665 3.082 25.544 1.00 79.50 119 ALA A C 1
ATOM 920 O O . ALA A 1 119 ? -25.771 2.563 25.721 1.00 79.50 119 ALA A O 1
ATOM 921 N N . VAL A 1 120 ? -24.000 3.749 26.489 1.00 60.78 120 VAL A N 1
ATOM 922 C CA . VAL A 1 120 ? -24.544 4.062 27.822 1.00 60.78 120 VAL A CA 1
ATOM 923 C C . VAL A 1 120 ? -25.220 5.424 27.801 1.00 60.78 120 VAL A C 1
ATOM 925 O O . VAL A 1 120 ? -24.659 6.332 27.145 1.00 60.78 120 VAL A O 1
#

Organism: NCBI:txid574774

Sequence (120 aa):
TYCYTSIKTLSPSNPYANCFTISSSGTFSRVFAADLTSSLAKNTRDGFVIPGLWDGHGHLLQYGELMYSANLFGSKSMDEVLHRLDEHLARNPSMGTRLEWVRGVGWDQAAFGGNMPMAV

Radius of gyration: 24.81 Å; Cα contacts (8 Å, |Δi|>4): 153; chains: 1; bounding box: 56×32×55 Å

pLDDT: mean 93.5, std 5.02, range [60.78, 97.81]

Solvent-accessible surface area (backbone atoms only — not comparable to full-atom values): 7314 Å² total; per-residue (Å²): 115,51,38,31,71,34,27,46,62,82,36,92,92,53,46,63,28,28,32,36,28,66,46,98,86,70,45,79,77,43,75,40,73,66,56,76,87,37,75,60,46,74,63,40,37,91,52,77,46,65,73,78,89,78,83,93,79,77,61,66,66,63,50,50,50,57,72,73,24,32,79,26,61,82,41,66,36,67,67,52,43,52,49,46,45,52,57,43,41,73,76,37,75,74,46,69,40,100,91,32,71,72,50,69,50,55,71,52,39,76,46,45,80,65,46,73,92,75,90,131